Protein AF-A0A7Y5ZZF7-F1 (afdb_monomer_lite)

Radius of gyration: 16.26 Å; chains: 1; bounding box: 31×25×49 Å

Secondary structure (DSSP, 8-state):
--HHHHHHHH------EE-TTS-EEE-TTT-SSPPHHHHHHHHHHHSB--STT---BGGGS----SS-GGG-

Organism: NCBI:txid144055

Structure (mmCIF, N/CA/C/O backbone):
data_AF-A0A7Y5ZZF7-F1
#
_entry.id   AF-A0A7Y5ZZF7-F1
#
loop_
_atom_site.group_PDB
_atom_site.id
_atom_site.type_symbol
_atom_site.label_atom_id
_atom_site.label_alt_id
_atom_site.label_comp_id
_atom_site.label_asym_id
_atom_site.label_entity_id
_atom_site.label_seq_id
_atom_site.pdbx_PDB_ins_code
_atom_site.Cartn_x
_atom_site.Cartn_y
_atom_site.Cartn_z
_atom_site.occupancy
_atom_site.B_iso_or_equiv
_atom_site.auth_seq_id
_atom_site.auth_comp_id
_atom_site.auth_asym_id
_atom_site.auth_atom_id
_atom_site.pdbx_PDB_model_num
ATOM 1 N N . MET A 1 1 ? -21.550 -17.973 25.806 1.00 66.06 1 MET A N 1
ATOM 2 C CA . MET A 1 1 ? -20.793 -17.062 24.921 1.00 66.06 1 MET A CA 1
ATOM 3 C C . MET A 1 1 ? -19.711 -16.392 25.743 1.00 66.06 1 MET A C 1
ATOM 5 O O . MET A 1 1 ? -20.016 -15.961 26.846 1.00 66.06 1 MET A O 1
ATOM 9 N N . THR A 1 2 ? -18.465 -16.381 25.272 1.00 93.88 2 THR A N 1
ATOM 10 C CA . THR A 1 2 ? -17.344 -15.742 25.981 1.00 93.88 2 THR A CA 1
ATOM 11 C C . THR A 1 2 ? -17.304 -14.241 25.684 1.00 93.88 2 THR A C 1
ATOM 13 O O . THR A 1 2 ? -17.783 -13.805 24.638 1.00 93.88 2 THR A O 1
ATOM 16 N N . GLU A 1 3 ? -16.699 -13.456 26.577 1.00 87.56 3 GLU A N 1
ATOM 17 C CA . GLU A 1 3 ? -16.493 -12.010 26.389 1.00 87.56 3 GLU A CA 1
ATOM 18 C C . GLU A 1 3 ? -15.780 -11.685 25.063 1.00 87.56 3 GLU A C 1
ATOM 20 O O . GLU A 1 3 ? -16.201 -10.792 24.333 1.00 87.56 3 GLU A O 1
ATOM 25 N N . LEU A 1 4 ? -14.770 -12.484 24.690 1.00 84.62 4 LEU A N 1
ATOM 26 C CA . LEU A 1 4 ? -14.070 -12.359 23.407 1.00 84.62 4 LEU A CA 1
ATOM 27 C C . LEU A 1 4 ? -15.013 -12.557 22.211 1.00 84.62 4 LEU A C 1
ATOM 29 O O . LEU A 1 4 ? -14.971 -11.785 21.260 1.00 84.62 4 LEU A O 1
ATOM 33 N N . ALA A 1 5 ? -15.878 -13.571 22.256 1.00 84.69 5 ALA A N 1
ATOM 34 C CA . ALA A 1 5 ? -16.799 -13.853 21.159 1.00 84.69 5 ALA A CA 1
ATOM 35 C C . ALA A 1 5 ? -17.858 -12.749 20.985 1.00 84.69 5 ALA A C 1
ATOM 37 O O . ALA A 1 5 ? -18.267 -12.477 19.861 1.00 84.69 5 ALA A O 1
ATOM 38 N N . ARG A 1 6 ? -18.268 -12.080 22.073 1.00 86.56 6 ARG A N 1
ATOM 39 C CA . ARG A 1 6 ? -19.135 -10.893 22.005 1.00 86.56 6 ARG A CA 1
ATOM 40 C C . ARG A 1 6 ? -18.407 -9.704 21.372 1.00 86.56 6 ARG A C 1
ATOM 42 O O . ARG A 1 6 ? -18.948 -9.094 20.460 1.00 86.56 6 ARG A O 1
ATOM 49 N N . ALA A 1 7 ? -17.171 -9.427 21.794 1.00 82.31 7 ALA A N 1
ATOM 50 C CA . ALA A 1 7 ? -16.371 -8.326 21.253 1.00 82.31 7 ALA A CA 1
ATOM 51 C C . ALA A 1 7 ? -16.077 -8.482 19.749 1.00 82.31 7 ALA A C 1
ATOM 53 O O . ALA A 1 7 ? -16.153 -7.514 19.004 1.00 82.31 7 ALA A O 1
ATOM 54 N N . LEU A 1 8 ? -15.798 -9.705 19.284 1.00 83.81 8 LEU A N 1
ATOM 55 C CA . LEU A 1 8 ? -15.569 -9.998 17.862 1.00 83.81 8 LEU A CA 1
ATOM 56 C C . LEU A 1 8 ? -16.826 -9.870 16.993 1.00 83.81 8 LEU A C 1
ATOM 58 O O . LEU A 1 8 ? -16.709 -9.708 15.786 1.00 83.81 8 LEU A O 1
ATOM 62 N N . CYS A 1 9 ? -18.017 -9.967 17.584 1.00 86.19 9 CYS A N 1
ATOM 63 C CA . CYS A 1 9 ? -19.277 -9.850 16.854 1.00 86.19 9 CYS A CA 1
ATOM 64 C C . CYS A 1 9 ? -19.628 -8.388 16.516 1.00 86.19 9 CYS A C 1
ATOM 66 O O . CYS A 1 9 ? -20.381 -8.147 15.577 1.00 86.19 9 CYS A O 1
ATOM 68 N N . GLU A 1 10 ? -19.097 -7.427 17.277 1.00 78.56 10 GLU A N 1
ATOM 69 C CA . GLU A 1 10 ? -19.325 -5.984 17.091 1.00 78.56 10 GLU A CA 1
ATOM 70 C C . GLU A 1 10 ? -18.106 -5.247 16.516 1.00 78.56 10 GLU A C 1
ATOM 72 O O . GLU A 1 10 ? -18.220 -4.084 16.131 1.00 78.56 10 GLU A O 1
ATOM 77 N N . ALA A 1 11 ? -16.938 -5.893 16.467 1.00 76.44 11 ALA A N 1
ATOM 78 C CA . ALA A 1 11 ? -15.690 -5.262 16.060 1.00 76.44 11 ALA A CA 1
ATOM 79 C C . ALA A 1 11 ? -15.164 -5.803 14.729 1.00 76.44 11 ALA A C 1
ATOM 81 O O . ALA A 1 11 ? -14.977 -7.006 14.553 1.00 76.44 11 ALA A O 1
ATOM 82 N N . ASP A 1 12 ? -14.778 -4.885 13.847 1.00 69.50 12 ASP A N 1
ATOM 83 C CA . ASP A 1 12 ? -13.927 -5.207 12.708 1.00 69.50 12 ASP A CA 1
ATOM 84 C C . ASP A 1 12 ? -12.466 -5.295 13.165 1.00 69.50 12 ASP A C 1
ATOM 86 O O . ASP A 1 12 ? -11.824 -4.285 13.470 1.00 69.50 12 ASP A O 1
ATOM 90 N N . ILE A 1 13 ? -11.910 -6.510 13.196 1.00 75.00 13 ILE A N 1
ATOM 91 C CA . ILE A 1 13 ? -10.483 -6.718 13.465 1.00 75.00 13 ILE A CA 1
ATOM 92 C C . ILE A 1 13 ? -9.702 -6.698 12.161 1.00 75.00 13 ILE A C 1
ATOM 94 O O . ILE A 1 13 ? -9.981 -7.441 11.223 1.00 75.00 13 ILE A O 1
ATOM 98 N N . THR A 1 14 ? -8.670 -5.862 12.121 1.00 71.50 14 THR A N 1
ATOM 99 C CA . THR A 1 14 ? -7.811 -5.710 10.955 1.00 71.50 14 THR A CA 1
ATOM 100 C C . THR A 1 14 ? -6.348 -5.636 11.366 1.00 71.50 14 THR A C 1
ATOM 102 O O . THR A 1 14 ? -5.972 -4.924 12.296 1.00 71.50 14 THR A O 1
ATOM 105 N N . ARG A 1 15 ? -5.505 -6.375 10.645 1.00 77.25 15 ARG A N 1
ATOM 106 C CA . ARG A 1 15 ? -4.054 -6.367 10.828 1.00 77.25 15 ARG A CA 1
ATOM 107 C C . ARG A 1 15 ? -3.445 -5.131 10.167 1.00 77.25 15 ARG A C 1
ATOM 109 O O . ARG A 1 15 ? -3.751 -4.849 9.014 1.00 77.25 15 ARG A O 1
ATOM 116 N N . ILE A 1 16 ? -2.528 -4.461 10.868 1.00 73.56 16 ILE A N 1
ATOM 117 C CA . ILE A 1 16 ? -1.743 -3.355 10.311 1.00 73.56 16 ILE A CA 1
ATOM 118 C C . ILE A 1 16 ? -0.292 -3.786 10.095 1.00 73.56 16 ILE A C 1
ATOM 120 O O . ILE A 1 16 ? 0.375 -4.234 11.024 1.00 73.56 16 ILE A O 1
ATOM 124 N N . VAL A 1 17 ? 0.202 -3.627 8.866 1.00 82.94 17 VAL A N 1
ATOM 125 C CA . VAL A 1 17 ? 1.631 -3.762 8.523 1.00 82.94 17 VAL A CA 1
ATOM 126 C C . VAL A 1 17 ? 2.186 -2.388 8.233 1.00 82.94 17 VAL A C 1
ATOM 128 O O . VAL A 1 17 ? 1.555 -1.643 7.492 1.00 82.94 17 VAL A O 1
ATOM 131 N N . MET A 1 18 ? 3.356 -2.062 8.772 1.00 83.88 18 MET A N 1
ATOM 132 C CA . MET A 1 18 ? 3.973 -0.751 8.590 1.00 83.88 18 MET A CA 1
ATOM 133 C C . MET A 1 18 ? 5.190 -0.817 7.661 1.00 83.88 18 MET A C 1
ATOM 135 O O . MET A 1 18 ? 5.900 -1.822 7.643 1.00 83.88 18 MET A O 1
ATOM 139 N N . SER A 1 19 ? 5.435 0.252 6.899 1.00 79.38 19 SER A N 1
ATOM 140 C CA . SER A 1 19 ? 6.731 0.486 6.245 1.00 79.38 19 SER A CA 1
ATOM 141 C C . SER A 1 19 ? 7.789 0.951 7.259 1.00 79.38 19 SER A C 1
ATOM 143 O O . SER A 1 19 ? 7.475 1.178 8.430 1.00 79.38 19 SER A O 1
ATOM 145 N N . ALA A 1 20 ? 9.041 1.135 6.821 1.00 85.31 20 ALA A N 1
ATOM 146 C CA . ALA A 1 20 ? 10.128 1.642 7.669 1.00 85.31 20 ALA A CA 1
ATOM 147 C C . ALA A 1 20 ? 9.819 3.025 8.278 1.00 85.31 20 ALA A C 1
ATOM 149 O O . ALA A 1 20 ? 10.234 3.335 9.390 1.00 85.31 20 ALA A O 1
ATOM 150 N N . GLU A 1 21 ? 9.018 3.833 7.588 1.00 85.81 21 GLU A N 1
ATOM 151 C CA . GLU A 1 21 ? 8.554 5.153 8.024 1.00 85.81 21 GLU A CA 1
ATOM 152 C C . GLU A 1 21 ? 7.354 5.076 8.981 1.00 85.81 21 GLU A C 1
ATOM 154 O O . GLU A 1 21 ? 6.712 6.089 9.250 1.00 85.81 21 GLU A O 1
ATOM 159 N N . SER A 1 22 ? 7.020 3.884 9.486 1.00 86.94 22 SE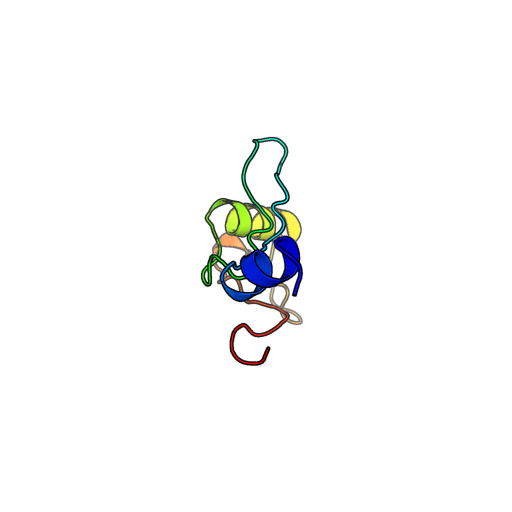R A N 1
ATOM 160 C CA . SER A 1 22 ? 5.875 3.658 10.374 1.00 86.94 22 SER A CA 1
ATOM 161 C C . SER A 1 22 ? 4.536 4.084 9.752 1.00 86.94 22 SER A C 1
ATOM 163 O O . SER A 1 22 ? 3.665 4.629 10.430 1.00 86.94 22 SER A O 1
ATOM 165 N N . LEU A 1 23 ? 4.345 3.830 8.451 1.00 88.25 23 LEU A N 1
ATOM 166 C CA . LEU A 1 23 ? 3.073 4.073 7.761 1.00 88.25 23 LEU A CA 1
ATOM 167 C C . LEU A 1 23 ? 2.331 2.762 7.457 1.00 88.25 23 LEU A C 1
ATOM 169 O O . LEU A 1 23 ? 2.948 1.849 6.906 1.00 88.25 23 LEU A O 1
ATOM 173 N N . PRO A 1 24 ? 1.016 2.666 7.742 1.00 84.56 24 PRO A N 1
ATOM 174 C CA . PRO A 1 24 ? 0.208 1.497 7.398 1.00 84.56 24 PRO A CA 1
ATOM 175 C C . PRO A 1 24 ? 0.169 1.197 5.888 1.00 84.56 24 PRO A C 1
ATOM 177 O O . PRO A 1 24 ? -0.269 2.025 5.084 1.00 84.56 24 PRO A O 1
ATOM 180 N N . LEU A 1 25 ? 0.578 -0.016 5.520 1.00 87.69 25 LEU A N 1
ATOM 181 C CA . LEU A 1 25 ? 0.480 -0.610 4.184 1.00 87.69 25 LEU A CA 1
ATOM 182 C C . LEU A 1 25 ? -0.628 -1.662 4.089 1.00 87.69 25 LEU A C 1
ATOM 184 O O . LEU A 1 25 ? -1.231 -1.819 3.030 1.00 87.69 25 LEU A O 1
ATOM 188 N N . ASP A 1 26 ? -0.916 -2.354 5.189 1.00 87.12 26 ASP A N 1
ATOM 189 C CA . ASP A 1 26 ? -2.107 -3.192 5.329 1.00 87.12 26 ASP A CA 1
ATOM 190 C C . ASP A 1 26 ? -3.065 -2.496 6.296 1.00 87.12 26 ASP A C 1
ATOM 192 O O . ASP A 1 26 ? -2.664 -2.109 7.391 1.00 87.12 26 ASP A O 1
ATOM 196 N N . VAL A 1 27 ? -4.296 -2.268 5.853 1.00 87.06 27 VAL A N 1
ATOM 197 C CA . VAL A 1 27 ? -5.391 -1.675 6.637 1.00 87.06 27 VAL A CA 1
ATOM 198 C C . VAL A 1 27 ? -6.677 -2.478 6.443 1.00 87.06 27 VAL A C 1
ATOM 200 O O . VAL A 1 27 ? -7.767 -1.946 6.670 1.00 87.06 27 VAL A O 1
ATOM 203 N N . GLY A 1 28 ? -6.550 -3.742 6.007 1.00 84.62 28 GLY A N 1
ATOM 204 C CA . GLY A 1 28 ? -7.653 -4.677 5.788 1.00 84.62 28 GLY A CA 1
ATOM 205 C C . GLY A 1 28 ? -8.866 -4.033 5.126 1.00 84.62 28 GLY A C 1
ATOM 206 O O . GLY A 1 28 ? -8.742 -3.412 4.071 1.00 84.62 28 GLY A O 1
ATOM 207 N N . ARG A 1 29 ? -10.040 -4.172 5.761 1.00 84.31 29 ARG A N 1
ATOM 208 C CA . ARG A 1 29 ? -11.310 -3.632 5.245 1.00 84.31 29 ARG A CA 1
ATOM 209 C C . ARG A 1 29 ? -11.765 -2.322 5.897 1.00 84.31 29 ARG A C 1
ATOM 211 O O . ARG A 1 29 ? -12.794 -1.771 5.517 1.00 84.31 29 ARG A O 1
ATOM 218 N N . THR A 1 30 ? -10.985 -1.756 6.816 1.00 84.31 30 THR A N 1
ATOM 219 C CA . THR A 1 30 ? -11.335 -0.492 7.494 1.00 84.31 30 THR A CA 1
ATOM 220 C C . THR A 1 30 ? -11.241 0.725 6.560 1.00 84.31 30 THR A C 1
ATOM 222 O O . THR A 1 30 ? -11.803 1.787 6.837 1.00 84.31 30 THR A O 1
ATOM 225 N N . LYS A 1 31 ? -10.529 0.602 5.431 1.00 83.56 31 LYS A N 1
ATOM 226 C CA . LYS A 1 31 ? -10.420 1.636 4.393 1.00 83.56 31 LYS A CA 1
ATOM 227 C C . LYS A 1 31 ? -10.609 1.020 3.010 1.00 83.56 31 LYS A C 1
ATOM 229 O O . LYS A 1 31 ? -9.804 0.205 2.586 1.00 83.56 31 LYS A O 1
ATOM 234 N N . ARG A 1 32 ? -11.643 1.469 2.291 1.00 85.50 32 ARG A N 1
ATOM 235 C CA . ARG A 1 32 ? -11.935 1.020 0.917 1.00 85.50 32 ARG A CA 1
ATOM 236 C C . ARG A 1 32 ? -10.943 1.534 -0.122 1.00 85.50 32 ARG A C 1
ATOM 238 O O . ARG A 1 32 ? -10.629 0.835 -1.077 1.00 85.50 32 ARG 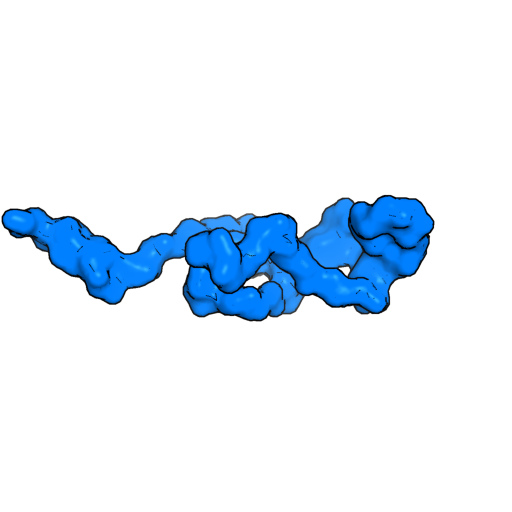A O 1
ATOM 245 N N . LEU A 1 33 ? -10.520 2.789 0.012 1.00 90.38 33 LEU A N 1
ATOM 246 C CA . LEU A 1 33 ? -9.608 3.429 -0.935 1.00 90.38 33 LEU A CA 1
ATOM 247 C C . LEU A 1 33 ? -8.166 3.297 -0.452 1.00 90.38 33 LEU A C 1
ATOM 249 O O . LEU A 1 33 ? -7.903 3.384 0.749 1.00 90.38 33 LEU A O 1
ATOM 253 N N . PHE A 1 34 ? -7.246 3.153 -1.405 1.00 91.31 34 PHE A N 1
ATOM 254 C CA . PHE A 1 34 ? -5.818 3.084 -1.126 1.00 91.31 34 PHE A CA 1
ATOM 255 C C . PHE A 1 34 ? -5.330 4.352 -0.424 1.00 91.31 34 PHE A C 1
ATOM 257 O O . PHE A 1 34 ? -5.619 5.473 -0.848 1.00 91.31 34 PHE A O 1
ATOM 264 N N . THR A 1 35 ? -4.547 4.182 0.638 1.00 91.81 3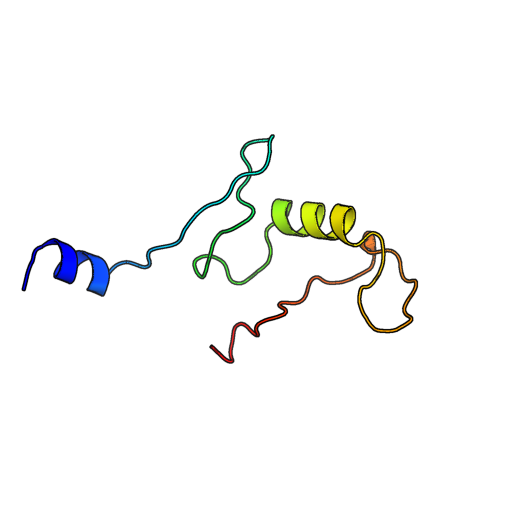5 THR A N 1
ATOM 265 C CA . THR A 1 35 ? -3.868 5.296 1.300 1.00 91.81 35 THR A CA 1
ATOM 266 C C . THR A 1 35 ? -2.731 5.831 0.426 1.00 91.81 35 THR A C 1
ATOM 268 O O . THR A 1 35 ? -2.196 5.141 -0.446 1.00 91.81 35 THR A O 1
ATOM 271 N N . THR A 1 36 ? -2.278 7.056 0.701 1.00 92.12 36 THR A N 1
ATOM 272 C CA . THR A 1 36 ? -1.090 7.621 0.040 1.00 92.12 36 THR A CA 1
ATOM 273 C C . THR A 1 36 ? 0.147 6.733 0.219 1.00 92.12 36 THR A C 1
ATOM 275 O O . THR A 1 36 ? 0.954 6.618 -0.704 1.00 92.12 36 THR A O 1
ATOM 278 N N . ALA A 1 37 ? 0.292 6.080 1.377 1.00 91.50 37 ALA A N 1
ATOM 279 C CA . ALA A 1 37 ? 1.389 5.152 1.645 1.00 91.50 37 ALA A CA 1
ATOM 280 C C . ALA A 1 37 ? 1.310 3.911 0.742 1.00 91.50 37 ALA A C 1
ATOM 282 O O . ALA A 1 37 ? 2.292 3.568 0.087 1.00 91.50 37 ALA A O 1
ATOM 283 N N . GLN A 1 38 ? 0.124 3.305 0.621 1.00 93.06 38 GLN A N 1
ATOM 284 C CA . GLN A 1 38 ?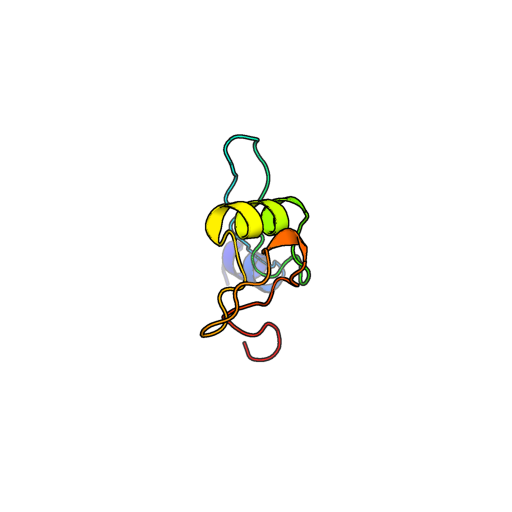 -0.113 2.172 -0.277 1.00 93.06 38 GLN A CA 1
ATOM 285 C C . GLN A 1 38 ? 0.136 2.542 -1.745 1.00 93.06 38 GLN A C 1
ATOM 287 O O . GLN A 1 38 ? 0.796 1.790 -2.459 1.00 93.06 38 GLN A O 1
ATOM 292 N N . ARG A 1 39 ? -0.313 3.726 -2.192 1.00 93.56 39 ARG A N 1
ATOM 293 C CA . ARG A 1 39 ? -0.053 4.209 -3.560 1.00 93.56 39 ARG A CA 1
ATOM 294 C C . ARG A 1 39 ? 1.441 4.373 -3.834 1.00 93.56 39 ARG A C 1
ATOM 296 O O . ARG A 1 39 ? 1.918 3.951 -4.882 1.00 93.56 39 ARG A O 1
ATOM 303 N N . ARG A 1 40 ? 2.192 4.970 -2.904 1.00 92.12 40 ARG A N 1
ATOM 304 C CA . ARG A 1 40 ? 3.653 5.117 -3.032 1.00 92.12 40 ARG A CA 1
ATOM 305 C C . ARG A 1 40 ? 4.349 3.760 -3.096 1.00 92.12 40 ARG A C 1
ATOM 307 O O . ARG A 1 40 ? 5.195 3.566 -3.962 1.00 92.12 40 ARG A O 1
ATOM 314 N N . ALA A 1 41 ? 3.954 2.826 -2.232 1.00 91.75 41 ALA A N 1
ATOM 315 C CA . ALA A 1 41 ? 4.489 1.470 -2.239 1.00 91.75 41 ALA A CA 1
ATOM 316 C C . ALA A 1 41 ? 4.224 0.755 -3.576 1.00 91.75 41 ALA A C 1
ATOM 318 O O . ALA A 1 41 ? 5.135 0.138 -4.118 1.00 91.75 41 ALA A O 1
ATOM 319 N N . ALA A 1 42 ? 3.020 0.892 -4.144 1.00 93.19 42 ALA A N 1
ATOM 320 C CA . ALA A 1 42 ? 2.687 0.326 -5.451 1.00 93.19 42 ALA A CA 1
ATOM 321 C C . ALA A 1 42 ? 3.546 0.921 -6.581 1.00 93.19 42 ALA A C 1
ATOM 323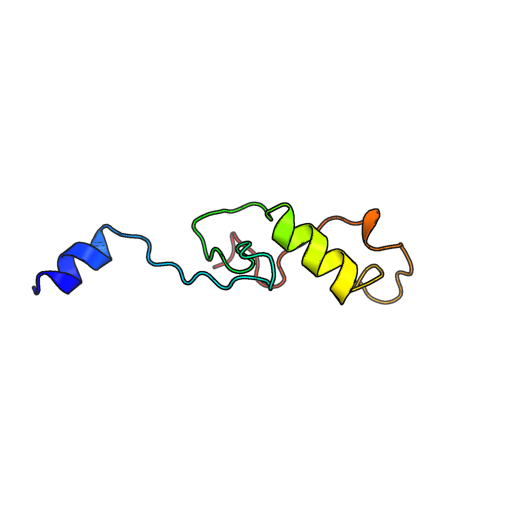 O O . ALA A 1 42 ? 4.102 0.171 -7.375 1.00 93.19 42 ALA A O 1
ATOM 324 N N . ILE A 1 43 ? 3.732 2.248 -6.614 1.00 94.56 43 ILE A N 1
ATOM 325 C CA . ILE A 1 43 ? 4.574 2.912 -7.627 1.00 94.56 43 ILE A CA 1
ATOM 326 C C . ILE A 1 43 ? 6.016 2.390 -7.585 1.00 94.56 43 ILE A C 1
ATOM 328 O O . ILE A 1 43 ? 6.581 2.099 -8.634 1.00 94.56 43 ILE A O 1
ATOM 332 N N . VAL A 1 44 ? 6.603 2.260 -6.390 1.00 91.81 44 VAL A N 1
ATOM 333 C CA . VAL A 1 44 ? 7.984 1.772 -6.224 1.00 91.81 44 VAL A CA 1
ATOM 334 C C . VAL A 1 44 ? 8.104 0.289 -6.579 1.00 91.81 44 VAL A C 1
ATOM 336 O O . VAL A 1 44 ? 9.083 -0.103 -7.205 1.00 91.81 44 VAL A O 1
ATOM 339 N N . ARG A 1 45 ? 7.123 -0.534 -6.188 1.00 92.50 45 ARG A N 1
ATOM 340 C CA . ARG A 1 45 ? 7.116 -1.977 -6.465 1.00 92.50 45 ARG A CA 1
ATOM 341 C C . ARG A 1 45 ? 6.966 -2.276 -7.955 1.00 92.50 45 ARG A C 1
ATOM 343 O O . ARG A 1 45 ? 7.669 -3.141 -8.464 1.00 92.50 45 ARG A O 1
ATOM 350 N N . ASP A 1 46 ? 6.030 -1.599 -8.616 1.00 94.00 46 ASP A N 1
ATOM 351 C CA . ASP A 1 46 ? 5.602 -1.959 -9.969 1.00 94.00 46 ASP A CA 1
ATOM 352 C C . ASP A 1 46 ? 6.404 -1.216 -11.047 1.00 94.00 46 ASP A C 1
ATOM 354 O O . ASP A 1 46 ? 6.668 -1.780 -12.107 1.00 94.00 46 ASP A O 1
ATOM 358 N N . GLY A 1 47 ? 6.806 0.040 -10.795 1.00 93.06 47 GLY A N 1
ATOM 359 C CA . GLY A 1 47 ? 7.549 0.913 -11.722 1.00 93.06 47 GLY A CA 1
ATOM 360 C C . GLY A 1 47 ? 6.748 1.368 -12.955 1.00 93.06 47 GLY A C 1
ATOM 361 O O . GLY A 1 47 ? 6.782 2.535 -13.347 1.00 93.06 47 GLY A O 1
ATOM 362 N N . GLN A 1 48 ? 5.950 0.473 -13.520 1.00 95.38 48 GLN A N 1
ATOM 363 C CA . GLN A 1 48 ? 5.064 0.660 -14.662 1.00 95.38 48 GLN A CA 1
ATOM 364 C C . GLN A 1 48 ? 3.724 -0.045 -14.424 1.00 95.38 48 GLN A C 1
ATOM 366 O O . GLN A 1 48 ? 3.521 -0.725 -13.417 1.00 95.38 48 GLN A O 1
ATOM 371 N N . CYS A 1 49 ? 2.786 0.136 -15.346 1.00 95.38 49 CYS A N 1
ATOM 372 C CA . CYS A 1 49 ? 1.531 -0.595 -15.365 1.00 95.38 49 CYS A CA 1
ATOM 373 C C . CYS A 1 49 ? 1.791 -2.109 -15.360 1.00 95.38 49 CYS A C 1
ATOM 375 O O . CYS A 1 49 ? 2.556 -2.623 -16.168 1.00 95.38 49 CYS A O 1
ATOM 377 N N . THR A 1 50 ? 1.128 -2.838 -14.464 1.00 94.19 50 THR A N 1
ATOM 378 C CA . THR A 1 50 ? 1.262 -4.302 -14.366 1.00 94.19 50 THR A CA 1
ATOM 379 C C . THR A 1 50 ? 0.364 -5.050 -15.351 1.00 94.19 50 THR A C 1
ATOM 381 O O . THR A 1 50 ? 0.431 -6.275 -15.440 1.00 94.19 50 THR A O 1
ATOM 384 N N . TRP A 1 51 ? -0.484 -4.333 -16.096 1.00 92.06 51 TRP A N 1
ATOM 385 C CA . TRP A 1 51 ? -1.325 -4.924 -17.129 1.00 92.06 51 TRP A CA 1
ATOM 386 C C . TRP A 1 51 ? -0.494 -5.364 -18.336 1.00 92.06 51 TRP A C 1
ATOM 388 O O . TRP A 1 51 ? 0.444 -4.684 -18.750 1.00 92.06 51 TRP A O 1
ATOM 398 N N . ASN A 1 52 ? -0.881 -6.497 -18.918 1.00 93.00 52 ASN A N 1
ATOM 399 C CA . ASN A 1 52 ? -0.141 -7.224 -19.947 1.00 93.00 52 ASN A CA 1
ATOM 400 C C . ASN A 1 52 ? 0.335 -6.317 -21.098 1.00 93.00 52 ASN A C 1
ATOM 402 O O . ASN A 1 52 ? -0.463 -5.899 -21.937 1.00 93.00 52 ASN A O 1
ATOM 406 N N . GLY A 1 53 ? 1.645 -6.058 -21.145 1.00 91.31 53 GLY A N 1
ATOM 407 C CA . GLY A 1 53 ? 2.300 -5.323 -22.231 1.00 91.31 53 GLY A CA 1
ATOM 408 C C . GLY A 1 53 ? 2.141 -3.800 -22.191 1.00 91.31 53 GLY A C 1
ATOM 409 O O . GLY A 1 53 ? 2.492 -3.146 -23.167 1.00 91.31 53 GLY A O 1
ATOM 410 N N . CYS A 1 54 ? 1.621 -3.226 -21.103 1.00 95.12 54 CYS A N 1
ATOM 411 C CA . CYS A 1 54 ? 1.553 -1.777 -20.935 1.00 95.12 54 CYS A CA 1
ATOM 412 C C . CYS A 1 54 ? 2.845 -1.241 -20.299 1.00 95.12 54 CYS A C 1
ATOM 414 O O . CYS A 1 54 ? 3.271 -1.720 -19.254 1.00 95.12 54 CYS A O 1
ATOM 416 N N . ASP A 1 55 ? 3.431 -0.211 -20.902 1.00 95.19 55 ASP A N 1
ATOM 417 C CA . ASP A 1 55 ? 4.666 0.455 -20.467 1.00 95.19 55 ASP A CA 1
ATOM 418 C C . ASP A 1 55 ? 4.408 1.803 -19.768 1.00 95.19 55 ASP A C 1
ATOM 420 O O . ASP A 1 55 ? 5.340 2.537 -19.429 1.00 95.19 55 ASP A O 1
ATOM 424 N N . GLN A 1 56 ? 3.137 2.147 -19.524 1.00 97.25 56 GLN A N 1
ATOM 425 C CA . GLN A 1 56 ? 2.783 3.396 -18.861 1.00 97.25 56 GLN A CA 1
ATOM 426 C C . GLN A 1 56 ? 3.411 3.454 -17.469 1.00 97.25 56 GLN A C 1
ATOM 428 O O . GLN A 1 56 ? 3.248 2.544 -16.656 1.00 97.25 56 GLN A O 1
ATOM 433 N N . HIS A 1 57 ? 4.073 4.566 -17.164 1.00 95.44 57 HIS A N 1
ATOM 434 C CA . HIS A 1 57 ? 4.726 4.756 -15.875 1.00 95.44 57 HIS A CA 1
ATOM 435 C C . HIS A 1 57 ? 3.709 4.696 -14.725 1.00 95.44 57 HIS A C 1
ATOM 437 O O . HIS A 1 57 ? 2.675 5.369 -14.776 1.00 95.44 57 HIS A O 1
ATOM 443 N N . ALA A 1 58 ? 4.020 3.959 -13.651 1.00 94.88 58 ALA A N 1
ATOM 444 C CA . ALA A 1 58 ? 3.065 3.671 -12.573 1.00 94.88 58 ALA A CA 1
ATOM 445 C C . ALA A 1 58 ? 2.499 4.935 -11.898 1.00 94.88 58 ALA A C 1
ATOM 447 O O . ALA A 1 58 ? 1.376 4.930 -11.398 1.00 94.88 58 ALA A O 1
ATOM 448 N N . SER A 1 59 ? 3.229 6.059 -11.919 1.00 92.94 59 SER A N 1
ATOM 449 C CA . SER A 1 59 ? 2.727 7.334 -11.379 1.00 92.94 59 SER A CA 1
ATOM 450 C C . SER A 1 59 ? 1.525 7.915 -12.137 1.00 92.94 59 SER A C 1
ATOM 452 O O . SER A 1 59 ? 0.820 8.755 -11.569 1.00 92.94 59 SER A O 1
ATOM 454 N N . ARG A 1 60 ? 1.299 7.476 -13.385 1.00 95.62 60 ARG A N 1
ATOM 455 C CA . ARG A 1 60 ? 0.186 7.859 -14.270 1.00 95.62 60 ARG A CA 1
ATOM 456 C C . ARG A 1 60 ? -0.937 6.814 -14.300 1.00 95.62 60 ARG A C 1
ATOM 458 O O . ARG A 1 60 ? -1.856 6.946 -15.102 1.00 95.62 60 ARG A O 1
ATOM 465 N N . CYS A 1 61 ? -0.851 5.790 -13.455 1.00 94.88 61 CYS A N 1
ATOM 466 C CA . CYS A 1 61 ? -1.842 4.72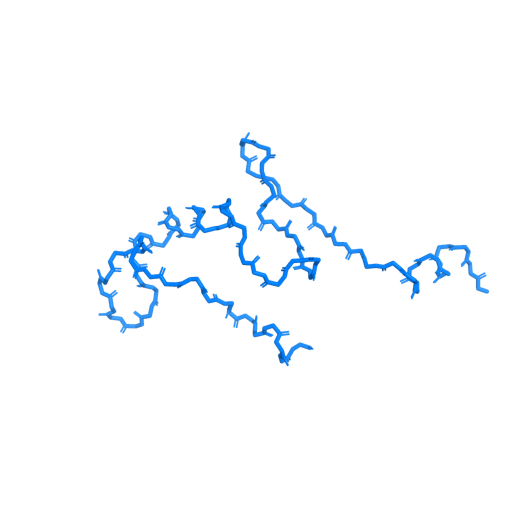9 -13.347 1.00 94.88 61 CYS A CA 1
ATOM 467 C C . CYS A 1 61 ? -2.686 4.881 -12.075 1.00 94.88 61 CYS A C 1
ATOM 469 O O . CYS A 1 61 ? -2.269 5.504 -11.091 1.00 94.88 61 CYS A O 1
ATOM 471 N N . GLU A 1 62 ? -3.857 4.249 -12.100 1.00 93.06 62 GLU A N 1
ATOM 472 C CA . GLU A 1 62 ? -4.686 4.027 -10.919 1.00 93.06 62 GLU A CA 1
ATOM 473 C C . GLU A 1 62 ? -4.313 2.705 -10.247 1.00 93.06 62 GLU A C 1
ATOM 475 O O . GLU A 1 62 ? -3.933 1.736 -10.908 1.00 93.06 62 GLU A O 1
ATOM 480 N N . VAL A 1 63 ? -4.436 2.654 -8.920 1.00 92.38 63 VAL A N 1
ATOM 481 C CA . VAL A 1 63 ? -4.245 1.407 -8.173 1.00 92.38 63 VAL A CA 1
ATOM 482 C C . VAL A 1 63 ? -5.557 0.631 -8.196 1.00 92.38 63 VAL A C 1
ATOM 484 O O . VAL A 1 63 ? -6.619 1.187 -7.920 1.00 92.38 63 VAL A O 1
ATOM 487 N N . HIS A 1 64 ? -5.484 -0.662 -8.504 1.00 90.00 64 HIS A N 1
ATOM 488 C CA . HIS A 1 64 ? -6.637 -1.553 -8.514 1.00 90.00 64 HIS A CA 1
ATOM 489 C C . HIS A 1 64 ? -6.413 -2.732 -7.569 1.00 90.00 64 HIS A C 1
ATOM 491 O O . HIS A 1 64 ? -5.297 -3.241 -7.438 1.00 90.00 64 HIS A O 1
ATOM 497 N N . HIS A 1 65 ? -7.476 -3.184 -6.906 1.00 87.50 65 HIS A N 1
ATOM 498 C CA . HIS A 1 65 ? -7.381 -4.369 -6.065 1.00 87.50 65 HIS A CA 1
ATOM 499 C C . HIS A 1 65 ? -7.291 -5.629 -6.936 1.00 87.50 65 HIS A C 1
ATOM 501 O O . HIS A 1 65 ? -8.036 -5.778 -7.901 1.00 87.50 65 HIS A O 1
ATOM 507 N N . ILE A 1 66 ? -6.409 -6.568 -6.583 1.00 86.00 66 ILE A N 1
ATOM 508 C CA . ILE A 1 66 ? -6.363 -7.885 -7.245 1.00 86.00 66 ILE A CA 1
ATOM 509 C C . ILE A 1 66 ? -7.578 -8.724 -6.823 1.00 86.00 66 ILE A C 1
ATOM 511 O O . ILE A 1 66 ? -8.216 -9.366 -7.655 1.00 86.00 66 ILE A O 1
ATOM 515 N N . ARG A 1 67 ? -7.923 -8.683 -5.529 1.00 84.81 67 ARG A N 1
ATOM 516 C CA . ARG A 1 67 ? -9.185 -9.216 -5.002 1.00 84.81 67 ARG A CA 1
ATOM 517 C C . ARG A 1 67 ? -10.194 -8.089 -4.895 1.00 84.81 67 ARG A C 1
ATOM 519 O O . ARG A 1 67 ? -9.948 -7.101 -4.215 1.00 84.81 67 ARG A O 1
ATOM 526 N N . TRP A 1 68 ? -11.280 -8.205 -5.640 1.00 82.19 68 TRP A N 1
ATOM 527 C CA . TRP A 1 68 ? -12.251 -7.133 -5.804 1.00 82.19 68 TRP A CA 1
ATOM 528 C C . TRP A 1 68 ? -12.943 -6.827 -4.479 1.00 82.19 68 TRP A C 1
ATOM 530 O O . TRP A 1 68 ? -13.484 -7.729 -3.854 1.00 82.19 68 TRP A O 1
ATOM 540 N N . TRP A 1 69 ? -13.002 -5.547 -4.107 1.00 80.75 69 TRP A N 1
ATOM 541 C CA . TRP A 1 69 ? -13.615 -5.127 -2.844 1.00 80.75 69 TRP A CA 1
ATOM 542 C C . TRP A 1 69 ? -15.070 -5.600 -2.687 1.00 80.75 69 TRP A C 1
ATOM 544 O O . TRP A 1 69 ? -15.445 -6.060 -1.612 1.00 80.75 69 TRP A O 1
ATOM 554 N N . ASP A 1 70 ? -15.868 -5.503 -3.756 1.00 79.69 70 ASP A N 1
ATOM 555 C CA . ASP A 1 70 ? -17.308 -5.811 -3.752 1.00 79.69 70 ASP A CA 1
ATOM 556 C C . ASP A 1 70 ? -17.639 -7.281 -4.094 1.00 79.69 70 ASP A C 1
ATOM 558 O O . ASP A 1 70 ? -18.814 -7.630 -4.171 1.00 79.69 70 ASP A O 1
ATOM 562 N N . ARG A 1 71 ? -16.643 -8.143 -4.363 1.00 66.88 71 ARG A N 1
ATOM 563 C CA . ARG A 1 71 ? -16.868 -9.579 -4.659 1.00 66.88 71 ARG A CA 1
ATOM 564 C C . ARG A 1 71 ? -16.376 -10.520 -3.551 1.00 66.88 71 ARG A C 1
ATOM 566 O O . ARG A 1 71 ? -16.333 -11.726 -3.787 1.00 66.88 71 ARG A O 1
ATOM 573 N N . ASP A 1 72 ? -16.003 -9.967 -2.401 1.00 52.62 72 ASP A N 1
ATOM 574 C CA . ASP A 1 72 ? -15.678 -10.711 -1.177 1.00 52.62 72 ASP A CA 1
ATOM 575 C C . ASP A 1 72 ? -16.909 -10.827 -0.268 1.00 52.62 72 ASP A C 1
ATOM 577 O O . ASP A 1 72 ? -17.621 -9.805 -0.118 1.00 52.62 72 ASP A O 1
#

pLDDT: mean 86.72, std 8.22, range [52.62, 97.25]

Sequence (72 aa):
MTELARALCEADITRIVMSAESLPLDVGRTKRLFTTAQRRAAIVRDGQCTWNGCDQHASRCEVHHIRWWDRD

Foldseek 3Di:
DDPVVVCVVPDDDWDFDADPVRDTLGPDLPDPAGDPVVLVVCQVVPQADPPPPGRHGSVPDDDDDPPHPVVD